Protein AF-A0A6M3KG91-F1 (afdb_monomer_lite)

pLDDT: mean 89.49, std 16.66, range [27.66, 98.69]

Organism: NCBI:txid1070528

Sequence (176 aa):
PIFNSRNIAGVGSQGNQGVFSEDHGKALGASYAYLPVGDVIKNSVTVRGGGAATSLEVVPLSNCSIYAPIQIFEWTELSVAASAQNKSVYIRADSAWSVYPIATELYVEAEYISNGVTFARTTVSSTAVLSDGSTWVQFTIPEFTPAVAGHVRYRAYLKKYEAEKKIYVDNMLVSA

Radius of gyration: 16.7 Å; chains: 1; bounding box: 42×33×44 Å

Structure (mmCIF, N/CA/C/O backbone):
data_AF-A0A6M3KG91-F1
#
_entry.id   AF-A0A6M3KG91-F1
#
loop_
_atom_site.group_PDB
_atom_site.id
_atom_site.type_symbol
_atom_site.label_atom_id
_atom_site.label_alt_id
_atom_site.label_comp_id
_atom_site.label_asym_id
_atom_site.label_entity_id
_atom_site.label_seq_id
_atom_site.pdbx_PDB_ins_code
_atom_site.Cartn_x
_atom_site.Cartn_y
_atom_site.Cartn_z
_atom_site.occupancy
_atom_site.B_iso_or_equiv
_atom_site.auth_seq_id
_atom_site.auth_comp_id
_atom_site.auth_asym_id
_atom_site.auth_atom_id
_atom_site.pdbx_PDB_model_num
ATOM 1 N N . PRO A 1 1 ? -23.130 -18.051 -17.608 1.00 41.50 1 PRO A N 1
ATOM 2 C CA . PRO A 1 1 ? -22.371 -17.328 -16.558 1.00 41.50 1 PRO A CA 1
ATOM 3 C C . PRO A 1 1 ? -22.607 -15.818 -16.673 1.00 41.50 1 PRO A C 1
ATOM 5 O O . PRO A 1 1 ? -22.284 -15.226 -17.697 1.00 41.50 1 PRO A O 1
ATOM 8 N N . ILE A 1 2 ? -23.245 -15.222 -15.667 1.00 27.66 2 ILE A N 1
ATOM 9 C CA . ILE A 1 2 ? -23.481 -13.776 -15.621 1.00 27.66 2 ILE A CA 1
ATOM 10 C C . ILE A 1 2 ? -22.162 -13.116 -15.211 1.00 27.66 2 ILE A C 1
ATOM 12 O O . ILE A 1 2 ? -21.671 -13.342 -14.109 1.00 27.66 2 ILE A O 1
ATOM 16 N N . PHE A 1 3 ? -21.567 -12.346 -16.121 1.00 31.98 3 PHE A N 1
ATOM 17 C CA . PHE A 1 3 ? -20.344 -11.585 -15.882 1.00 31.98 3 PHE A CA 1
ATOM 18 C C . PHE A 1 3 ? -20.726 -10.173 -15.459 1.00 31.98 3 PHE A C 1
ATOM 20 O O . PHE A 1 3 ? -20.935 -9.314 -16.309 1.00 31.98 3 PHE A O 1
ATOM 27 N N . ASN A 1 4 ? -20.863 -9.944 -14.158 1.00 40.59 4 ASN A N 1
ATOM 28 C CA . ASN A 1 4 ? -21.131 -8.611 -13.636 1.00 40.59 4 ASN A CA 1
ATOM 29 C C . ASN A 1 4 ? -19.824 -8.059 -13.053 1.00 40.59 4 ASN A C 1
ATOM 31 O O . ASN A 1 4 ? -19.328 -8.612 -12.074 1.00 40.59 4 ASN A O 1
ATOM 35 N N . SER A 1 5 ? -19.299 -6.980 -13.652 1.00 36.44 5 SER A N 1
ATOM 36 C CA . SER A 1 5 ? -18.090 -6.213 -13.256 1.00 36.44 5 SER A CA 1
ATOM 37 C C . SER A 1 5 ? -16.745 -6.588 -13.909 1.00 36.44 5 SER A C 1
ATOM 39 O O . SER A 1 5 ? -15.730 -6.628 -13.226 1.00 36.44 5 SER A O 1
ATOM 41 N N . ARG A 1 6 ? -16.686 -6.814 -15.230 1.00 45.66 6 ARG A N 1
ATOM 42 C CA . ARG A 1 6 ? -15.395 -6.891 -15.946 1.00 45.66 6 ARG A CA 1
ATOM 43 C C . ARG A 1 6 ? -15.060 -5.529 -16.559 1.00 45.66 6 ARG A C 1
ATOM 45 O O . ARG A 1 6 ? -15.673 -5.143 -17.549 1.00 45.66 6 ARG A O 1
ATOM 52 N N . ASN A 1 7 ? -14.112 -4.829 -15.931 1.00 41.47 7 ASN A N 1
ATOM 53 C CA . ASN A 1 7 ? -13.660 -3.448 -16.171 1.00 41.47 7 ASN A CA 1
ATOM 54 C C . ASN A 1 7 ? -14.621 -2.364 -15.644 1.00 41.47 7 ASN A C 1
ATOM 56 O O . ASN A 1 7 ? -15.536 -1.921 -16.335 1.00 41.47 7 ASN A O 1
ATOM 60 N N . ILE A 1 8 ? -14.380 -1.896 -14.417 1.00 35.81 8 ILE A N 1
ATOM 61 C CA . ILE A 1 8 ? -14.949 -0.638 -13.919 1.00 35.81 8 ILE A CA 1
ATOM 62 C C . ILE A 1 8 ? -13.881 0.439 -14.109 1.00 35.81 8 ILE A C 1
ATOM 64 O O . ILE A 1 8 ? -12.809 0.357 -13.518 1.00 35.81 8 ILE A O 1
ATOM 68 N N . ALA A 1 9 ? -14.168 1.453 -14.927 1.00 40.03 9 ALA A N 1
ATOM 69 C CA . ALA A 1 9 ? -13.445 2.716 -14.837 1.00 40.03 9 ALA A CA 1
ATOM 70 C C . ALA A 1 9 ? -13.803 3.333 -13.482 1.00 40.03 9 ALA A C 1
ATOM 72 O O . ALA A 1 9 ? -14.979 3.591 -13.214 1.00 40.03 9 ALA A O 1
ATOM 73 N N . GLY A 1 10 ? -12.822 3.526 -12.602 1.00 38.16 10 GLY A N 1
ATOM 74 C CA . GLY A 1 10 ? -13.080 4.246 -11.363 1.00 38.16 10 GLY A CA 1
ATOM 75 C C . GLY A 1 10 ? -13.368 5.709 -11.708 1.00 38.16 10 GLY A C 1
ATOM 76 O O . GLY A 1 10 ? -12.506 6.430 -12.205 1.00 38.16 10 GLY A O 1
ATOM 77 N N . VAL A 1 11 ? -14.608 6.155 -11.512 1.00 35.94 11 VAL A N 1
ATOM 78 C CA . VAL A 1 11 ? -14.980 7.564 -11.683 1.00 35.94 11 VAL A CA 1
ATOM 79 C C . VAL A 1 11 ? -15.522 8.069 -10.353 1.00 35.94 11 VAL A C 1
ATOM 81 O O . VAL A 1 11 ? -16.605 7.679 -9.927 1.00 35.94 11 VAL A O 1
ATOM 84 N N . GLY A 1 12 ? -14.747 8.916 -9.676 1.00 32.66 12 GLY A N 1
ATOM 85 C CA . GLY A 1 12 ? -15.157 9.573 -8.435 1.00 32.66 12 GLY A CA 1
ATOM 86 C C . GLY A 1 12 ? -13.977 10.045 -7.584 1.00 32.66 12 GLY A C 1
ATOM 87 O O . GLY A 1 12 ? -13.023 9.297 -7.411 1.00 32.66 12 GLY A O 1
ATOM 88 N N . SER A 1 13 ? -14.079 11.302 -7.122 1.00 37.16 13 SER A N 1
ATOM 89 C CA . SER A 1 13 ? -13.224 12.073 -6.194 1.00 37.16 13 SER A CA 1
ATOM 90 C C . SER A 1 13 ? -11.752 11.651 -6.101 1.00 37.16 13 SER A C 1
ATOM 92 O O . SER A 1 13 ? -11.455 10.660 -5.449 1.00 37.16 13 SER A O 1
ATOM 94 N N . GLN A 1 14 ? -10.863 12.444 -6.724 1.00 44.03 14 GLN A N 1
ATOM 95 C CA . GLN A 1 14 ? -9.386 12.406 -6.648 1.00 44.03 14 GLN A CA 1
ATOM 96 C C . GLN A 1 14 ? -8.818 11.224 -5.836 1.00 44.03 14 GLN A C 1
ATOM 98 O O . GLN A 1 14 ? -8.568 11.339 -4.641 1.00 44.03 14 GLN A O 1
ATOM 103 N N . GLY A 1 15 ? -8.669 10.076 -6.495 1.00 45.53 15 GLY A N 1
ATOM 104 C CA . GLY A 1 15 ? -8.145 8.854 -5.879 1.00 45.53 15 GLY A CA 1
ATOM 105 C C . GLY A 1 15 ? -8.328 7.615 -6.753 1.00 45.53 15 GLY A C 1
ATOM 106 O O . GLY A 1 15 ? -7.435 6.784 -6.823 1.00 45.53 15 GLY A O 1
ATOM 107 N N . ASN A 1 16 ? -9.430 7.546 -7.512 1.00 55.53 16 ASN A N 1
ATOM 108 C CA . ASN A 1 16 ? -9.798 6.341 -8.269 1.00 55.53 16 ASN A CA 1
ATOM 109 C C . ASN A 1 16 ? -9.861 6.526 -9.790 1.00 55.53 16 ASN A C 1
ATOM 111 O O . ASN A 1 16 ? -10.473 5.708 -10.463 1.00 55.53 16 ASN A O 1
ATOM 115 N N . GLN A 1 17 ? -9.273 7.580 -10.360 1.00 66.31 17 GLN A N 1
ATOM 116 C CA . GLN A 1 17 ? -9.278 7.772 -11.816 1.00 66.31 17 GLN A CA 1
ATOM 117 C C . GLN A 1 17 ? -8.316 6.785 -12.480 1.00 66.31 17 GLN A C 1
ATOM 119 O O . GLN A 1 17 ? -7.159 7.106 -12.677 1.00 66.31 17 GLN A O 1
ATOM 124 N N . GLY A 1 18 ? -8.759 5.578 -12.812 1.00 73.31 18 GLY A N 1
ATOM 125 C CA . GLY A 1 18 ? -7.866 4.586 -13.401 1.00 73.31 18 GLY A CA 1
ATOM 126 C C . GLY A 1 18 ? -8.563 3.576 -14.292 1.00 73.31 18 GLY A C 1
ATOM 127 O O . GLY A 1 18 ? -9.776 3.365 -14.200 1.00 73.31 18 GLY A O 1
ATOM 128 N N . VAL A 1 19 ? -7.770 2.956 -15.164 1.00 83.69 19 VAL A N 1
ATOM 129 C CA . VAL A 1 19 ? -8.191 1.817 -15.981 1.00 83.69 19 VAL A CA 1
ATOM 130 C C . VAL A 1 19 ? -7.659 0.551 -15.334 1.00 83.69 19 VAL A C 1
ATOM 132 O O . VAL A 1 19 ? -6.451 0.341 -15.258 1.00 83.69 19 VAL A O 1
ATOM 135 N N . PHE A 1 20 ? -8.576 -0.301 -14.896 1.00 86.94 20 PHE A N 1
ATOM 136 C CA . PHE A 1 20 ? -8.266 -1.611 -14.343 1.00 86.94 20 PHE A CA 1
ATOM 137 C C . PHE A 1 20 ? -8.490 -2.657 -15.430 1.00 86.94 20 PHE A C 1
ATOM 139 O O . PHE A 1 20 ? -9.554 -2.693 -16.048 1.00 86.94 20 PHE A O 1
ATOM 146 N N . SER A 1 21 ? -7.473 -3.474 -15.682 1.00 85.31 21 SER A N 1
ATOM 147 C CA . SER A 1 21 ? -7.462 -4.493 -16.725 1.00 85.31 21 SER A CA 1
ATOM 148 C C . SER A 1 21 ? -7.099 -5.840 -16.116 1.00 85.31 21 SER A C 1
ATOM 150 O O . SER A 1 21 ? -5.953 -6.070 -15.731 1.00 85.31 21 SER A O 1
ATOM 152 N N . GLU A 1 22 ? -8.069 -6.745 -16.102 1.00 87.19 22 GLU A N 1
ATOM 153 C CA . GLU A 1 22 ? -7.857 -8.172 -15.856 1.00 87.19 22 GLU A CA 1
ATOM 154 C C . GLU A 1 22 ? -7.555 -8.898 -17.174 1.00 87.19 22 GLU A C 1
ATOM 156 O O . GLU A 1 22 ? -7.884 -8.404 -18.255 1.00 87.19 22 GLU A O 1
ATOM 161 N N . ASP A 1 23 ? -6.900 -10.057 -17.085 1.00 87.81 23 ASP A N 1
ATOM 162 C CA . ASP A 1 23 ? -6.422 -10.855 -18.221 1.00 87.81 23 ASP A CA 1
ATOM 163 C C . ASP A 1 23 ? -5.656 -10.016 -19.263 1.00 87.81 23 ASP A C 1
ATOM 165 O O . ASP A 1 23 ? -5.781 -10.189 -20.485 1.00 87.81 23 ASP A O 1
ATOM 169 N N . HIS A 1 24 ? -4.884 -9.049 -18.753 1.00 86.25 24 HIS A N 1
ATOM 170 C CA . HIS A 1 24 ? -4.225 -8.021 -19.547 1.00 86.25 24 HIS A CA 1
ATOM 171 C C . HIS A 1 24 ? -3.358 -8.630 -20.657 1.00 86.25 24 HIS A C 1
ATOM 173 O O . HIS A 1 24 ? -2.662 -9.627 -20.460 1.00 86.25 24 HIS A O 1
ATOM 179 N N . GLY A 1 25 ? -3.414 -8.045 -21.856 1.00 90.44 25 GLY A N 1
ATOM 180 C CA . GLY A 1 25 ? -2.640 -8.532 -23.000 1.00 90.44 25 GLY A CA 1
ATOM 181 C C . GLY A 1 25 ? -3.013 -9.947 -23.465 1.00 90.44 25 GLY A C 1
ATOM 182 O O . GLY A 1 25 ? -2.209 -10.579 -24.144 1.00 90.44 25 GLY A O 1
ATOM 183 N N . LYS A 1 26 ? -4.221 -10.442 -23.137 1.00 90.50 26 LYS A N 1
ATOM 184 C CA . LYS A 1 26 ? -4.684 -11.825 -23.390 1.00 90.50 26 LYS A CA 1
ATOM 185 C C . LYS A 1 26 ? -3.955 -12.884 -22.551 1.00 90.50 26 LYS A C 1
ATOM 187 O O . LYS A 1 26 ? -3.954 -14.058 -22.920 1.00 90.50 26 LYS A O 1
ATOM 192 N N . ALA A 1 27 ? -3.344 -12.492 -21.436 1.00 88.06 27 ALA A N 1
ATOM 193 C CA . ALA A 1 27 ? -2.698 -13.408 -20.506 1.00 88.06 27 ALA A CA 1
ATOM 194 C C . ALA A 1 27 ? -3.605 -13.659 -19.295 1.00 88.06 27 ALA A C 1
ATOM 196 O O . ALA A 1 27 ? -3.831 -12.758 -18.490 1.00 88.06 27 ALA A O 1
ATOM 197 N N . LEU A 1 28 ? -4.112 -14.889 -19.156 1.00 86.62 28 LEU A N 1
ATOM 198 C CA . LEU A 1 28 ? -5.002 -15.272 -18.056 1.00 86.62 28 LEU A CA 1
ATOM 199 C C . LEU A 1 28 ? -4.356 -14.984 -16.691 1.00 86.62 28 LEU A C 1
ATOM 201 O O . LEU A 1 28 ? -3.242 -15.427 -16.408 1.00 86.62 28 LEU A O 1
ATOM 205 N N . GLY A 1 29 ? -5.078 -14.272 -15.830 1.00 83.00 29 GLY A N 1
ATOM 206 C CA . GLY A 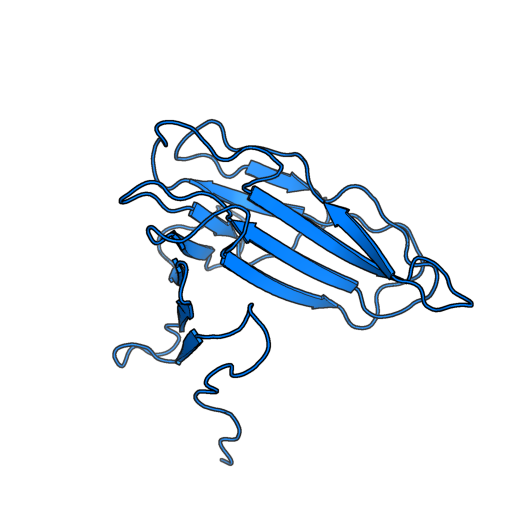1 29 ? -4.652 -13.925 -14.480 1.00 83.00 29 GLY A CA 1
ATOM 207 C C . GLY A 1 29 ? -3.672 -12.753 -14.392 1.00 83.00 29 GLY A C 1
ATOM 208 O O . GLY A 1 29 ? -3.227 -12.461 -13.277 1.00 83.00 29 GLY A O 1
ATOM 209 N N . ALA A 1 30 ? -3.329 -12.087 -15.501 1.00 83.81 30 ALA A N 1
ATOM 210 C CA . ALA A 1 30 ? -2.609 -10.814 -15.475 1.00 83.81 30 ALA A CA 1
ATOM 211 C C . ALA A 1 30 ? -3.535 -9.687 -14.989 1.00 83.81 30 ALA A C 1
ATOM 213 O O . ALA A 1 30 ? -4.715 -9.662 -15.330 1.00 83.81 30 ALA A O 1
ATOM 214 N N . SER A 1 31 ? -3.008 -8.754 -14.193 1.00 89.38 31 SER A N 1
ATOM 215 C CA . SER A 1 31 ? -3.788 -7.648 -13.626 1.00 89.38 31 SER A CA 1
ATOM 216 C C . SER A 1 31 ? -2.973 -6.365 -13.628 1.00 89.38 31 SER A C 1
ATOM 218 O O . SER A 1 31 ? -1.854 -6.351 -13.113 1.00 89.38 31 SER A O 1
ATOM 220 N N . TYR A 1 32 ? -3.546 -5.310 -14.202 1.00 91.75 32 TYR A N 1
ATOM 221 C CA . TYR A 1 32 ? -2.942 -3.986 -14.344 1.00 91.75 32 TYR A CA 1
ATOM 222 C C . TYR A 1 32 ? -3.936 -2.922 -13.888 1.00 91.75 32 TYR A C 1
ATOM 224 O O . TYR A 1 32 ? -5.106 -2.963 -14.266 1.00 91.75 32 TYR A O 1
ATOM 232 N N . ALA A 1 33 ? -3.465 -1.953 -13.114 1.00 90.56 33 ALA A N 1
ATOM 233 C CA . ALA A 1 33 ? -4.183 -0.728 -12.813 1.00 90.56 33 ALA A CA 1
ATOM 234 C C . ALA A 1 33 ? -3.355 0.454 -13.317 1.00 90.56 33 ALA A C 1
ATOM 236 O O . ALA A 1 33 ? -2.287 0.729 -12.774 1.00 90.56 33 ALA A O 1
ATOM 237 N N . TYR A 1 34 ? -3.854 1.134 -14.345 1.00 91.06 34 TYR A N 1
ATOM 238 C CA . TYR A 1 34 ? -3.279 2.372 -14.864 1.00 91.06 34 TYR A CA 1
ATOM 239 C C . TYR A 1 34 ? -3.919 3.545 -14.134 1.00 91.06 34 TYR A C 1
ATOM 241 O O . TYR A 1 34 ? -5.083 3.868 -14.391 1.00 91.06 34 TYR A O 1
ATOM 249 N N . LEU A 1 35 ? -3.192 4.149 -13.200 1.00 89.94 35 LEU A N 1
ATOM 250 C CA . LEU A 1 35 ? -3.644 5.305 -12.428 1.00 89.94 35 LEU A CA 1
ATOM 251 C C . LEU A 1 35 ? -3.005 6.574 -13.011 1.00 89.94 35 LEU A C 1
ATOM 253 O O . LEU A 1 35 ? -2.007 6.498 -13.726 1.00 89.94 35 LEU A O 1
ATOM 257 N N . PRO A 1 36 ? -3.506 7.780 -12.696 1.00 89.81 36 PRO A N 1
ATOM 258 C CA . PRO A 1 36 ? -2.989 9.000 -13.300 1.00 89.81 36 PRO A CA 1
ATOM 259 C C . PRO A 1 36 ? -1.553 9.268 -12.858 1.00 89.81 36 PRO A C 1
ATOM 261 O O . PRO A 1 36 ? -0.832 9.963 -13.556 1.00 89.81 36 PRO A O 1
ATOM 264 N N . VAL A 1 37 ? -1.174 8.745 -11.689 1.00 93.56 37 VAL A N 1
ATOM 265 C CA . VAL A 1 37 ? 0.082 8.999 -10.976 1.00 93.56 37 VAL A CA 1
ATOM 266 C C . VAL A 1 37 ? 1.049 7.817 -11.013 1.00 93.56 37 VAL A C 1
ATOM 268 O O . VAL A 1 37 ? 2.161 7.921 -10.510 1.00 93.56 37 VAL A O 1
ATOM 271 N N . GLY A 1 38 ? 0.658 6.682 -11.586 1.00 94.62 38 GLY A N 1
ATOM 272 C CA . GLY A 1 38 ? 1.465 5.470 -11.552 1.00 94.62 38 GLY A CA 1
ATOM 273 C C . GLY A 1 38 ? 0.688 4.230 -11.945 1.00 94.62 38 GLY A C 1
ATOM 274 O O . GLY A 1 38 ? -0.539 4.241 -11.983 1.00 94.62 38 GLY A O 1
ATOM 275 N N . ASP A 1 39 ? 1.415 3.147 -12.161 1.00 94.62 39 ASP A N 1
ATOM 276 C CA . ASP A 1 39 ? 0.833 1.847 -12.462 1.00 94.62 39 ASP A CA 1
ATOM 277 C C . ASP A 1 39 ? 0.985 0.907 -11.265 1.00 94.62 39 ASP A C 1
ATOM 279 O O . ASP A 1 39 ? 2.012 0.918 -10.581 1.00 94.62 39 ASP A O 1
ATOM 283 N N . VAL A 1 40 ? -0.028 0.071 -11.026 1.00 95.00 40 VAL A N 1
ATOM 284 C CA . VAL A 1 40 ? 0.042 -1.051 -10.079 1.00 95.00 40 VAL A CA 1
ATOM 285 C C . VAL A 1 40 ? -0.219 -2.346 -10.836 1.00 95.00 40 VAL A C 1
ATOM 287 O O . VAL A 1 40 ? -1.282 -2.541 -11.425 1.00 95.00 40 VAL A O 1
ATOM 290 N N . ILE A 1 41 ? 0.768 -3.234 -10.838 1.00 95.69 41 ILE A N 1
ATOM 291 C CA . ILE A 1 41 ? 0.824 -4.395 -11.723 1.00 95.69 41 ILE A CA 1
ATOM 292 C C . ILE A 1 41 ? 1.040 -5.652 -10.889 1.00 95.69 41 ILE A C 1
ATOM 294 O O . ILE A 1 41 ? 1.906 -5.705 -10.018 1.00 95.69 41 ILE A O 1
ATOM 298 N N . LYS A 1 42 ? 0.283 -6.711 -11.168 1.00 93.56 42 LYS A N 1
ATOM 299 C CA . LYS A 1 42 ? 0.554 -8.026 -10.583 1.00 93.56 42 LYS A CA 1
ATOM 300 C C . LYS A 1 42 ? 1.850 -8.594 -11.166 1.00 93.56 42 LYS A C 1
ATOM 302 O O . LYS A 1 42 ? 1.935 -8.831 -12.367 1.00 93.56 42 LYS A O 1
ATOM 307 N N . ASN A 1 43 ? 2.818 -8.891 -10.306 1.00 92.62 43 ASN A N 1
ATOM 308 C CA . ASN A 1 43 ? 4.112 -9.456 -10.678 1.00 92.62 43 ASN A CA 1
ATOM 309 C C . ASN A 1 43 ? 4.316 -10.821 -9.994 1.00 92.62 43 ASN A C 1
ATOM 311 O O . ASN A 1 43 ? 4.079 -10.968 -8.799 1.00 92.62 43 ASN A O 1
ATOM 315 N N . SER A 1 44 ? 4.731 -11.835 -10.757 1.00 93.56 44 SER A N 1
ATOM 316 C CA . SER A 1 44 ? 5.013 -13.196 -10.264 1.00 93.56 44 SER A CA 1
ATOM 317 C C . SER A 1 44 ? 6.489 -13.602 -10.375 1.00 93.56 44 SER A C 1
ATOM 319 O O . SER A 1 44 ? 6.825 -14.760 -10.154 1.00 93.56 44 SER A O 1
ATOM 321 N N . VAL A 1 45 ? 7.363 -12.679 -10.778 1.00 95.94 45 VAL A N 1
ATOM 322 C CA . VAL A 1 45 ? 8.808 -12.893 -10.971 1.00 95.94 45 VAL A CA 1
ATOM 323 C C . VAL A 1 45 ? 9.572 -12.384 -9.753 1.00 95.94 45 VAL A C 1
ATOM 325 O O . VAL A 1 45 ? 10.353 -13.100 -9.132 1.00 95.94 45 VAL A O 1
ATOM 328 N N . THR A 1 46 ? 9.309 -11.137 -9.385 1.00 96.69 46 THR A N 1
ATOM 329 C CA . THR A 1 46 ? 9.790 -10.510 -8.166 1.00 96.69 46 THR A CA 1
ATOM 330 C C . THR A 1 46 ? 8.842 -10.886 -7.036 1.00 96.69 46 THR A C 1
ATOM 332 O O . THR A 1 46 ? 7.764 -10.326 -6.909 1.00 96.69 46 THR A O 1
ATOM 335 N N . VAL A 1 47 ? 9.244 -11.821 -6.182 1.00 96.25 47 VAL A N 1
ATOM 336 C CA . VAL A 1 47 ? 8.433 -12.246 -5.032 1.00 96.25 47 VAL A CA 1
ATOM 337 C C . VAL A 1 47 ? 9.291 -12.377 -3.779 1.00 96.25 47 VAL A C 1
ATOM 339 O O . VAL A 1 47 ? 10.518 -12.508 -3.853 1.00 96.25 47 VAL A O 1
ATOM 342 N N . ARG A 1 48 ? 8.663 -12.303 -2.603 1.00 96.75 48 ARG A N 1
ATOM 343 C CA . ARG A 1 48 ? 9.334 -12.555 -1.326 1.00 96.75 48 ARG A CA 1
ATOM 344 C C . ARG A 1 48 ? 9.326 -14.050 -1.029 1.00 96.75 48 ARG A C 1
ATOM 346 O O . ARG A 1 48 ? 8.276 -14.686 -1.068 1.00 96.75 48 ARG A O 1
ATOM 353 N N . GLY A 1 49 ? 10.483 -14.611 -0.679 1.00 95.75 49 GLY A N 1
ATOM 354 C CA . GLY A 1 49 ? 10.547 -15.978 -0.159 1.00 95.75 49 GLY A CA 1
ATOM 355 C C . GLY A 1 49 ? 9.695 -16.112 1.108 1.00 95.75 49 GLY A C 1
ATOM 356 O O . GLY A 1 49 ? 9.842 -15.317 2.035 1.00 95.75 49 GLY A O 1
ATOM 357 N N . GLY A 1 50 ? 8.781 -17.085 1.133 1.00 92.69 50 GLY A N 1
ATOM 358 C CA . GLY A 1 50 ? 7.824 -17.263 2.234 1.00 92.69 50 GLY A CA 1
ATOM 359 C C . GLY A 1 50 ? 6.715 -16.199 2.310 1.00 92.69 50 GLY A C 1
ATOM 360 O O . GLY A 1 50 ? 6.069 -16.086 3.350 1.00 92.69 50 GLY A O 1
ATOM 361 N N . GLY A 1 51 ? 6.531 -15.391 1.260 1.00 93.88 51 GLY A N 1
ATOM 362 C CA . GLY A 1 51 ? 5.401 -14.470 1.098 1.00 93.88 51 GLY A CA 1
ATOM 363 C C . GLY A 1 51 ? 4.332 -15.006 0.148 1.00 93.88 51 GLY A C 1
ATOM 364 O O . GLY A 1 51 ? 4.229 -16.216 -0.075 1.00 93.88 51 GLY A O 1
ATOM 365 N N . ALA A 1 52 ? 3.538 -14.102 -0.425 1.00 91.88 52 ALA A N 1
ATOM 366 C CA . ALA A 1 52 ? 2.582 -14.465 -1.463 1.00 91.88 52 ALA A CA 1
ATOM 367 C C . ALA A 1 52 ? 3.289 -14.963 -2.733 1.00 91.88 52 ALA A C 1
ATOM 369 O O . ALA A 1 52 ? 4.431 -14.614 -3.032 1.00 91.88 52 ALA A O 1
ATOM 370 N N . ALA A 1 53 ? 2.554 -15.718 -3.553 1.00 91.75 53 ALA A N 1
ATOM 371 C CA . ALA A 1 53 ? 3.019 -16.151 -4.874 1.00 91.75 53 ALA A CA 1
ATOM 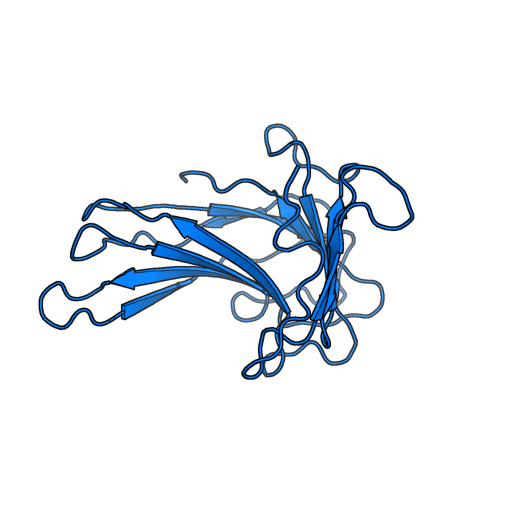372 C C . ALA A 1 53 ? 3.198 -14.990 -5.877 1.00 91.75 53 ALA A C 1
ATOM 374 O O . ALA A 1 53 ? 3.662 -15.205 -6.995 1.00 91.75 53 ALA A O 1
ATOM 375 N N . THR A 1 54 ? 2.784 -13.774 -5.511 1.00 93.44 54 THR A N 1
ATOM 376 C CA . THR A 1 54 ? 2.824 -12.573 -6.352 1.00 93.44 54 THR A CA 1
ATOM 377 C C . THR A 1 54 ? 3.089 -11.337 -5.504 1.00 93.44 54 THR A C 1
ATOM 379 O O . THR A 1 54 ? 2.625 -11.273 -4.367 1.00 93.44 54 THR A O 1
ATOM 382 N N . SER A 1 55 ? 3.711 -10.319 -6.088 1.00 95.19 55 SER A N 1
ATOM 383 C CA . SER A 1 55 ? 3.783 -8.964 -5.541 1.00 95.19 55 SER A CA 1
ATOM 384 C C . SER A 1 55 ? 2.967 -7.972 -6.374 1.00 95.19 55 SER A C 1
ATOM 386 O O . SER A 1 55 ? 2.644 -8.232 -7.534 1.00 95.19 55 SER A O 1
ATOM 388 N N . LEU A 1 56 ? 2.711 -6.796 -5.810 1.00 95.81 56 LEU A N 1
ATOM 389 C CA . LEU A 1 56 ? 2.280 -5.606 -6.537 1.00 95.81 56 LEU A CA 1
ATOM 390 C C . LEU A 1 56 ? 3.525 -4.815 -6.953 1.00 95.81 56 LEU A C 1
ATOM 392 O O . LEU A 1 56 ? 4.212 -4.271 -6.095 1.00 95.81 56 LEU A O 1
ATOM 396 N N . GLU A 1 57 ? 3.836 -4.785 -8.243 1.00 97.69 57 GLU A N 1
ATOM 397 C CA . GLU A 1 57 ? 4.828 -3.885 -8.834 1.00 97.69 57 GLU A CA 1
ATOM 398 C C . GLU A 1 57 ? 4.211 -2.498 -9.001 1.00 97.69 57 GLU A C 1
ATOM 400 O O . GLU A 1 57 ? 3.149 -2.362 -9.605 1.00 97.69 57 GLU A O 1
ATOM 405 N N . VAL A 1 58 ? 4.866 -1.477 -8.455 1.00 97.69 58 VAL A N 1
ATOM 406 C CA . VAL A 1 58 ? 4.366 -0.100 -8.441 1.00 97.69 58 VAL A CA 1
ATOM 407 C C . VAL A 1 58 ? 5.336 0.793 -9.194 1.00 97.69 58 VAL A C 1
ATOM 409 O O . VAL A 1 58 ? 6.461 1.006 -8.734 1.00 97.69 58 VAL A O 1
ATOM 412 N N . VAL A 1 59 ? 4.890 1.329 -10.326 1.00 97.75 59 VAL A N 1
ATOM 413 C CA . VAL A 1 59 ? 5.693 2.173 -11.217 1.00 97.75 59 VAL A CA 1
ATOM 414 C C . VAL A 1 59 ? 5.179 3.613 -11.133 1.00 97.75 59 VAL A C 1
ATOM 416 O O . VAL A 1 59 ? 4.154 3.922 -11.741 1.00 97.75 59 VAL A O 1
ATOM 419 N N . PRO A 1 60 ? 5.820 4.509 -10.360 1.00 97.06 60 PRO A N 1
ATOM 420 C CA . PRO A 1 60 ? 5.400 5.901 -10.279 1.00 97.06 60 PRO A CA 1
ATOM 421 C C . PRO A 1 60 ? 5.625 6.668 -11.586 1.00 97.06 60 PRO A C 1
ATOM 423 O O . PRO A 1 60 ? 6.655 6.525 -12.242 1.00 97.06 60 PRO A O 1
ATOM 426 N N . LEU A 1 61 ? 4.676 7.544 -11.921 1.00 96.44 61 LEU A N 1
ATOM 427 C CA . LEU A 1 61 ? 4.796 8.535 -12.993 1.00 96.44 61 LEU A CA 1
ATOM 428 C C . LEU A 1 61 ? 5.210 9.902 -12.432 1.00 96.44 61 LEU A C 1
ATOM 430 O O . LEU A 1 61 ? 5.174 10.138 -11.224 1.00 96.44 61 LEU A O 1
ATOM 434 N N . SER A 1 62 ? 5.597 10.824 -13.317 1.00 96.44 62 SER A N 1
ATOM 435 C CA . SER A 1 62 ? 6.198 12.120 -12.956 1.00 96.44 62 SER A CA 1
ATOM 436 C C . SER A 1 62 ? 5.313 13.050 -12.123 1.00 96.44 62 SER A C 1
ATOM 438 O O . SER A 1 62 ? 5.810 13.989 -11.507 1.00 96.44 62 SER A O 1
ATOM 440 N N . ASN A 1 63 ? 4.009 12.797 -12.082 1.00 94.12 63 ASN A N 1
ATOM 441 C CA . ASN A 1 63 ? 3.038 13.507 -11.258 1.00 94.12 63 ASN A CA 1
ATOM 442 C C . ASN A 1 63 ? 2.757 12.827 -9.903 1.00 94.12 63 ASN A C 1
ATOM 444 O O . ASN A 1 63 ? 2.001 13.391 -9.110 1.00 94.12 63 ASN A O 1
ATOM 448 N N . CYS A 1 64 ? 3.363 11.672 -9.601 1.00 96.19 64 CYS A N 1
ATOM 449 C CA . CYS A 1 64 ? 3.322 11.079 -8.264 1.00 96.19 64 CYS A CA 1
ATOM 450 C C . CYS A 1 64 ? 4.038 11.985 -7.258 1.00 96.19 64 CYS A C 1
ATOM 452 O O . CYS A 1 64 ? 5.235 12.252 -7.369 1.00 96.19 64 CYS A O 1
ATOM 454 N N . SER A 1 65 ? 3.301 12.451 -6.253 1.00 94.94 65 SER A N 1
ATOM 455 C CA . SER A 1 65 ? 3.811 13.375 -5.238 1.00 94.94 65 SER A CA 1
ATOM 456 C C . SER A 1 65 ? 3.033 13.260 -3.928 1.00 94.94 65 SER A C 1
ATOM 458 O O . SER A 1 65 ? 2.032 12.548 -3.841 1.00 94.94 65 SER A O 1
ATOM 460 N N . ILE A 1 66 ? 3.433 14.034 -2.915 1.00 94.44 66 ILE A N 1
ATOM 461 C CA . ILE A 1 66 ? 2.704 14.139 -1.641 1.00 94.44 66 ILE A CA 1
ATOM 462 C C . ILE A 1 66 ? 1.238 14.574 -1.799 1.00 94.44 66 ILE A C 1
ATOM 464 O O . ILE A 1 66 ? 0.414 14.213 -0.960 1.00 94.44 66 ILE A O 1
ATOM 468 N N . TYR A 1 67 ? 0.910 15.306 -2.870 1.00 92.81 67 TYR A N 1
ATOM 469 C CA . TYR A 1 67 ? -0.441 15.799 -3.162 1.00 92.81 67 TYR A CA 1
ATOM 470 C C . TYR A 1 67 ? -1.207 14.915 -4.149 1.00 92.81 67 TYR A C 1
ATOM 472 O O . TYR A 1 67 ? -2.416 15.061 -4.293 1.00 92.81 67 TYR A O 1
ATOM 480 N N . ALA A 1 68 ? -0.509 14.007 -4.827 1.00 93.12 68 ALA A N 1
ATOM 481 C CA . ALA A 1 68 ? -1.078 13.093 -5.805 1.00 93.12 68 ALA A CA 1
ATOM 482 C C . ALA A 1 68 ? -0.411 11.716 -5.636 1.00 93.12 68 ALA A C 1
ATOM 484 O O . ALA A 1 68 ? 0.437 11.333 -6.445 1.00 93.12 68 ALA A O 1
ATOM 485 N N . PRO A 1 69 ? -0.703 11.013 -4.527 1.00 94.94 69 PRO A N 1
ATOM 486 C CA . PRO A 1 69 ? -0.051 9.754 -4.210 1.00 94.94 69 PRO A CA 1
ATOM 487 C C . PRO A 1 69 ? -0.663 8.597 -4.998 1.00 94.94 69 PRO A C 1
ATOM 489 O O . PRO A 1 69 ? -1.855 8.594 -5.307 1.00 94.94 69 PRO A O 1
ATOM 492 N N . ILE A 1 70 ? 0.134 7.565 -5.243 1.00 94.75 70 ILE A N 1
ATOM 493 C CA . ILE A 1 70 ? -0.363 6.263 -5.678 1.00 94.75 70 ILE A CA 1
ATOM 494 C C . ILE A 1 70 ? -0.914 5.552 -4.447 1.00 94.75 70 ILE A C 1
ATOM 496 O O . ILE A 1 70 ? -0.155 5.223 -3.534 1.00 94.75 70 ILE A O 1
ATOM 500 N N . GLN A 1 71 ? -2.219 5.291 -4.423 1.00 93.56 71 GLN A N 1
ATOM 501 C CA . GLN A 1 71 ? -2.796 4.316 -3.504 1.00 93.56 71 GLN A CA 1
ATOM 502 C C . GLN A 1 71 ? -2.550 2.922 -4.084 1.00 93.56 71 GLN A C 1
ATOM 504 O O . GLN A 1 71 ? -3.189 2.519 -5.051 1.00 93.56 71 GLN A O 1
ATOM 509 N N . ILE A 1 72 ? -1.582 2.208 -3.514 1.00 94.19 72 ILE A N 1
ATOM 510 C CA . ILE A 1 72 ? -1.091 0.928 -4.040 1.00 94.19 72 ILE A CA 1
ATOM 511 C C . ILE A 1 72 ? -2.172 -0.147 -3.916 1.00 94.19 72 ILE A C 1
ATOM 513 O O . ILE A 1 72 ? -2.410 -0.914 -4.844 1.00 94.19 72 ILE A O 1
ATOM 517 N N . PHE A 1 73 ? -2.824 -0.200 -2.756 1.00 90.06 73 PHE A N 1
ATOM 518 C CA . PHE A 1 73 ? -3.951 -1.084 -2.497 1.00 90.06 73 PHE A CA 1
ATOM 519 C C . PHE A 1 73 ? -4.873 -0.492 -1.431 1.00 90.06 73 PHE A C 1
ATOM 521 O O . PHE A 1 73 ? -4.469 0.355 -0.630 1.00 90.06 73 PHE A O 1
ATOM 528 N N . GLU A 1 74 ? -6.098 -1.012 -1.387 1.00 91.12 74 GLU A N 1
ATOM 529 C CA . GLU A 1 74 ? -6.972 -0.955 -0.219 1.00 91.12 74 GLU A CA 1
ATOM 530 C C . GLU A 1 74 ? -7.523 -2.352 0.059 1.00 91.12 74 GLU A C 1
ATOM 532 O O . GLU A 1 74 ? -8.134 -2.976 -0.807 1.00 91.12 74 GLU A O 1
ATOM 537 N N . TRP A 1 75 ? -7.306 -2.839 1.276 1.00 86.44 75 TRP A N 1
ATOM 538 C CA . TRP A 1 75 ? -7.866 -4.090 1.774 1.00 86.44 75 TRP A CA 1
ATOM 539 C C . TRP A 1 75 ? -8.795 -3.760 2.935 1.00 86.44 75 TRP A C 1
ATOM 541 O O . TRP A 1 75 ? -8.376 -3.132 3.902 1.00 86.44 75 TRP A O 1
ATOM 551 N N . THR A 1 76 ? -10.048 -4.220 2.888 1.00 91.19 76 THR A N 1
ATOM 552 C CA . THR A 1 76 ? -10.953 -4.147 4.048 1.00 91.19 76 THR A CA 1
ATOM 553 C C . THR A 1 76 ? -11.141 -5.514 4.713 1.00 91.19 76 THR A C 1
ATOM 555 O O . THR A 1 76 ? -11.612 -6.452 4.073 1.00 91.19 76 THR A O 1
ATOM 558 N N . GLU A 1 77 ? -10.802 -5.636 5.998 1.00 91.75 77 GLU A N 1
ATOM 559 C CA . GLU A 1 77 ? -11.263 -6.745 6.848 1.00 91.75 77 GLU A CA 1
ATOM 560 C C . GLU A 1 77 ? -12.605 -6.336 7.482 1.00 91.75 77 GLU A C 1
ATOM 562 O O . GLU A 1 77 ? -12.709 -5.263 8.073 1.00 91.75 77 GLU A O 1
ATOM 567 N N . LEU A 1 78 ? -13.656 -7.154 7.334 1.00 89.81 78 LEU A N 1
ATOM 568 C CA . LEU A 1 78 ? -15.039 -6.762 7.670 1.00 89.81 78 LEU A CA 1
ATOM 569 C C . LEU A 1 78 ? -15.459 -7.056 9.120 1.00 89.81 78 LEU A C 1
ATOM 571 O O . LEU A 1 78 ? -16.529 -6.638 9.556 1.00 89.81 78 LEU A O 1
ATOM 575 N N . SER A 1 79 ? -14.680 -7.824 9.875 1.00 92.88 79 SER A N 1
ATOM 576 C CA . SER A 1 79 ? -15.078 -8.278 11.216 1.00 92.88 79 SER A CA 1
ATOM 577 C C . SER A 1 79 ? -13.875 -8.395 12.142 1.00 92.88 79 SER A C 1
ATOM 579 O O . SER A 1 79 ? -13.646 -9.427 12.766 1.00 92.88 79 SER A O 1
ATOM 581 N N . VAL A 1 80 ? -13.086 -7.325 12.210 1.00 95.12 80 VAL A N 1
ATOM 582 C CA . VAL A 1 80 ? -11.956 -7.235 13.135 1.00 95.12 80 VAL A CA 1
ATOM 583 C C . VAL A 1 80 ? -12.490 -7.030 14.546 1.00 95.12 80 VAL A C 1
ATOM 585 O O . VAL A 1 80 ? -13.364 -6.191 14.760 1.00 95.12 80 VAL A O 1
ATOM 588 N N . ALA A 1 81 ? -11.993 -7.811 15.503 1.00 96.94 81 ALA A N 1
ATOM 589 C CA . ALA A 1 81 ? -12.416 -7.731 16.895 1.00 96.94 81 ALA A CA 1
ATOM 590 C C . ALA A 1 81 ? -11.982 -6.411 17.557 1.00 96.94 81 ALA A C 1
ATOM 592 O O . ALA A 1 81 ? -10.982 -5.803 17.175 1.00 96.94 81 ALA A O 1
ATOM 593 N N . ALA A 1 82 ? -12.708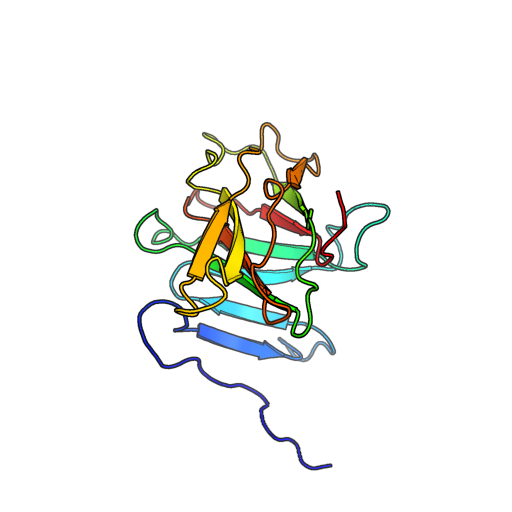 -6.008 18.604 1.00 97.75 82 ALA A N 1
ATOM 594 C CA . ALA A 1 82 ? -12.339 -4.896 19.483 1.00 97.75 82 ALA A CA 1
ATOM 595 C C . ALA A 1 82 ? -11.199 -5.290 20.444 1.00 97.75 82 ALA A C 1
ATOM 597 O O . ALA A 1 82 ? -11.344 -5.272 21.664 1.00 97.75 82 ALA A O 1
ATOM 598 N N . SER A 1 83 ? -10.080 -5.735 19.880 1.00 97.62 83 SER A N 1
ATOM 599 C CA . SER A 1 83 ? -8.869 -6.151 20.585 1.00 97.62 83 SER A CA 1
ATOM 600 C C . SER A 1 83 ? -7.644 -5.634 19.845 1.00 97.62 83 SER A C 1
ATOM 602 O O . SER A 1 83 ? -7.752 -5.267 18.673 1.00 97.62 83 SER A O 1
ATOM 604 N N . ALA A 1 84 ? -6.488 -5.653 20.510 1.00 97.69 84 ALA A N 1
ATOM 605 C CA . ALA A 1 84 ? -5.216 -5.276 19.907 1.00 97.69 84 ALA A CA 1
ATOM 606 C C . ALA A 1 84 ? -5.003 -5.986 18.563 1.00 97.69 84 ALA A C 1
ATOM 608 O O . ALA A 1 84 ? -5.171 -7.203 18.445 1.00 97.69 84 ALA A O 1
ATOM 609 N N . GLN A 1 85 ? -4.675 -5.190 17.552 1.00 96.75 85 GLN A N 1
ATOM 610 C CA . GLN A 1 85 ? -4.350 -5.614 16.204 1.00 96.75 85 GLN A CA 1
ATOM 611 C C . GLN A 1 85 ? -2.940 -5.155 15.879 1.00 96.75 85 GLN A C 1
ATOM 613 O O . GLN A 1 85 ? -2.565 -4.015 16.152 1.00 96.75 85 GLN A O 1
ATOM 618 N N . ASN A 1 86 ? -2.195 -6.027 15.216 1.00 93.25 86 ASN A N 1
ATOM 619 C CA . ASN A 1 86 ? -0.900 -5.700 14.655 1.00 93.25 86 ASN A CA 1
ATOM 620 C C . ASN A 1 86 ? -0.804 -6.335 13.268 1.00 93.25 86 ASN A C 1
ATOM 622 O O . ASN A 1 86 ? -1.024 -7.538 13.111 1.00 93.25 86 ASN A O 1
ATOM 626 N N . LYS A 1 87 ? -0.554 -5.516 12.248 1.00 95.31 87 LYS A N 1
ATOM 627 C CA . LYS A 1 87 ? -0.524 -5.948 10.851 1.00 95.31 87 LYS A CA 1
ATOM 628 C C . LYS A 1 87 ? 0.660 -5.316 10.150 1.00 95.31 87 LYS A C 1
ATOM 630 O O . LYS A 1 87 ? 1.063 -4.193 10.451 1.00 95.31 87 LYS A O 1
ATOM 635 N N . SER A 1 88 ? 1.193 -6.032 9.178 1.00 96.75 88 SER A N 1
ATOM 636 C CA . SER A 1 88 ? 2.304 -5.554 8.375 1.00 96.75 88 SER A CA 1
ATOM 637 C C . SER A 1 88 ? 2.254 -6.113 6.963 1.00 96.75 88 SER A C 1
ATOM 639 O O . SER A 1 88 ? 1.537 -7.072 6.670 1.00 96.75 88 SER A O 1
ATOM 641 N N . VAL A 1 89 ? 3.037 -5.497 6.089 1.00 96.31 89 VAL A N 1
ATOM 642 C CA . VAL A 1 89 ? 3.314 -5.982 4.738 1.00 96.31 89 VAL A CA 1
ATOM 643 C C . VAL A 1 89 ? 4.790 -5.767 4.439 1.00 96.31 89 VAL A C 1
ATOM 645 O O . VAL A 1 89 ? 5.420 -4.871 5.001 1.00 96.31 89 VAL A O 1
ATOM 648 N N . TYR A 1 90 ? 5.359 -6.595 3.572 1.00 98.31 90 TYR A N 1
ATOM 649 C CA . TYR A 1 90 ? 6.738 -6.429 3.137 1.00 98.31 90 TYR A CA 1
ATOM 650 C C . TYR A 1 90 ? 6.804 -5.600 1.859 1.00 98.31 90 TYR A C 1
ATOM 652 O O . TYR A 1 90 ? 6.027 -5.817 0.931 1.00 98.31 90 TYR A O 1
ATOM 660 N N . ILE A 1 91 ? 7.760 -4.678 1.796 1.00 98.56 91 ILE A N 1
ATOM 661 C CA . ILE A 1 91 ? 8.003 -3.814 0.639 1.00 98.56 91 ILE A CA 1
ATOM 662 C C . ILE A 1 91 ? 9.491 -3.862 0.289 1.00 98.56 91 ILE A C 1
ATOM 664 O O . ILE A 1 91 ? 10.334 -3.868 1.183 1.00 98.56 91 ILE A O 1
ATOM 668 N N . ARG A 1 92 ? 9.829 -3.885 -1.001 1.00 98.12 92 ARG A N 1
ATOM 669 C CA . ARG A 1 92 ? 11.205 -3.703 -1.490 1.00 98.12 92 ARG A CA 1
ATOM 670 C C . ARG A 1 92 ? 11.263 -2.700 -2.633 1.00 98.12 92 ARG A C 1
ATOM 672 O O . ARG A 1 92 ? 10.281 -2.535 -3.350 1.00 98.12 92 ARG A O 1
ATOM 679 N N . ALA A 1 93 ? 12.418 -2.089 -2.863 1.00 97.94 93 ALA A N 1
ATOM 680 C CA . ALA A 1 93 ? 12.700 -1.402 -4.123 1.00 97.94 93 ALA A CA 1
ATOM 681 C C . ALA A 1 93 ? 13.212 -2.395 -5.190 1.00 97.94 93 ALA A C 1
ATOM 683 O O . ALA A 1 93 ? 13.588 -3.519 -4.865 1.00 97.94 93 ALA A O 1
ATOM 684 N N . ASP A 1 94 ? 13.184 -1.997 -6.465 1.00 92.19 94 ASP A N 1
ATOM 685 C CA . ASP A 1 94 ? 13.739 -2.775 -7.595 1.00 92.19 94 ASP A CA 1
ATOM 686 C C . ASP A 1 94 ? 15.218 -2.492 -7.884 1.00 92.19 94 ASP A C 1
ATOM 688 O O . ASP A 1 94 ? 15.901 -3.262 -8.551 1.00 92.19 94 ASP A O 1
ATOM 692 N N . SER A 1 95 ? 15.712 -1.354 -7.405 1.00 93.88 95 SER A N 1
ATOM 693 C CA . SER A 1 95 ? 17.103 -0.924 -7.509 1.00 93.88 95 SER A CA 1
ATOM 694 C C . SER A 1 95 ? 17.341 0.244 -6.556 1.00 93.88 95 SER A C 1
ATOM 696 O O . SER A 1 95 ? 16.415 0.711 -5.887 1.00 93.88 95 SER A O 1
ATOM 698 N N . ALA A 1 96 ? 18.584 0.725 -6.482 1.00 94.00 96 ALA A N 1
ATOM 699 C CA . ALA A 1 96 ? 18.890 1.876 -5.651 1.00 94.00 96 ALA A CA 1
ATOM 700 C C . ALA A 1 96 ? 18.192 3.141 -6.161 1.00 94.00 96 ALA A C 1
ATOM 702 O O . ALA A 1 96 ? 18.323 3.481 -7.336 1.00 94.00 96 ALA A O 1
ATOM 703 N N . TRP A 1 97 ? 17.471 3.826 -5.278 1.00 96.38 97 TRP A N 1
ATOM 704 C CA . TRP A 1 97 ? 16.949 5.171 -5.521 1.00 96.38 97 TRP A CA 1
ATOM 705 C C . TRP A 1 97 ? 18.048 6.192 -5.230 1.00 96.38 97 TRP A C 1
ATOM 707 O O . TRP A 1 97 ? 18.869 5.971 -4.338 1.00 96.38 97 TRP A O 1
ATOM 717 N N . SER A 1 98 ? 18.051 7.320 -5.942 1.00 96.81 98 SER A N 1
ATOM 718 C CA . SER A 1 98 ? 18.937 8.445 -5.617 1.00 96.81 98 SER A CA 1
ATOM 719 C C . SER A 1 98 ? 18.669 8.973 -4.204 1.00 96.81 98 SER A C 1
ATOM 721 O O . SER A 1 98 ? 19.597 9.238 -3.440 1.00 96.81 98 SER A O 1
ATOM 723 N N . VAL A 1 99 ? 17.386 9.050 -3.840 1.00 96.06 99 VAL A N 1
ATOM 724 C CA . VAL A 1 99 ? 16.898 9.317 -2.488 1.00 96.06 99 VAL A CA 1
ATOM 725 C C . VAL A 1 99 ? 15.688 8.424 -2.239 1.00 96.06 99 VAL A C 1
ATOM 727 O O . VAL A 1 99 ? 14.637 8.606 -2.855 1.00 96.06 99 VAL A O 1
ATOM 730 N N . TYR A 1 100 ? 15.806 7.479 -1.306 1.00 97.69 100 TYR A N 1
ATOM 731 C CA . TYR A 1 100 ? 14.686 6.603 -0.953 1.00 97.69 100 TYR A CA 1
ATOM 732 C C . TYR A 1 100 ? 13.485 7.391 -0.399 1.00 97.69 100 TYR A C 1
ATOM 734 O O . TYR A 1 100 ? 13.655 8.492 0.145 1.00 97.69 100 TYR A O 1
ATOM 742 N N . PRO A 1 101 ? 12.256 6.863 -0.543 1.00 97.88 101 PRO A N 1
ATOM 743 C CA . PRO A 1 101 ? 11.088 7.416 0.129 1.00 97.88 101 PRO A CA 1
ATOM 744 C C . PRO A 1 101 ? 11.244 7.433 1.650 1.00 97.88 101 PRO A C 1
ATOM 746 O O . PRO A 1 101 ? 11.648 6.437 2.250 1.00 97.88 101 PRO A O 1
ATOM 749 N N . ILE A 1 102 ? 10.899 8.561 2.271 1.00 98.12 102 ILE A N 1
ATOM 750 C CA . ILE A 1 102 ? 10.797 8.659 3.734 1.00 98.12 102 ILE A CA 1
ATOM 751 C C . ILE A 1 102 ? 9.448 8.112 4.227 1.00 98.12 102 ILE A C 1
ATOM 753 O O . ILE A 1 102 ? 8.537 7.868 3.438 1.00 98.12 102 ILE A O 1
ATOM 757 N N . ALA A 1 103 ? 9.280 7.974 5.544 1.00 98.12 103 ALA A N 1
ATOM 758 C CA . ALA A 1 103 ? 8.082 7.382 6.153 1.00 98.12 103 ALA A CA 1
ATOM 759 C C . ALA A 1 103 ? 6.756 8.090 5.799 1.00 98.12 103 ALA A C 1
ATOM 761 O O . ALA A 1 103 ? 5.698 7.476 5.826 1.00 98.12 103 ALA A O 1
ATOM 762 N N . THR A 1 104 ? 6.774 9.380 5.454 1.00 97.75 104 THR A N 1
ATOM 763 C CA . THR A 1 104 ? 5.570 10.108 5.003 1.00 97.75 104 THR A CA 1
ATOM 764 C C . THR A 1 104 ? 5.320 9.990 3.496 1.00 97.75 104 THR A C 1
ATOM 766 O O . THR A 1 104 ? 4.258 10.393 3.012 1.00 97.75 104 THR A O 1
ATOM 769 N N . GLU A 1 105 ? 6.278 9.431 2.754 1.00 98.38 105 GLU A N 1
ATOM 770 C CA . GLU A 1 105 ? 6.237 9.226 1.305 1.00 98.38 105 GLU A CA 1
ATOM 771 C C . GLU A 1 105 ? 5.961 7.767 0.921 1.00 98.38 105 GLU A C 1
ATOM 773 O O . GLU A 1 105 ? 5.418 7.523 -0.149 1.00 98.38 105 GLU A O 1
ATOM 778 N N . LEU A 1 106 ? 6.314 6.798 1.764 1.00 98.69 106 LEU A N 1
ATOM 779 C CA . LEU A 1 106 ? 5.984 5.387 1.583 1.00 98.69 106 LEU A CA 1
ATOM 780 C C . LEU A 1 106 ? 5.570 4.804 2.926 1.00 98.69 106 LEU A C 1
ATOM 782 O O . LEU A 1 106 ? 6.376 4.752 3.851 1.00 98.69 106 LEU A O 1
ATOM 786 N N . TYR A 1 107 ? 4.319 4.371 3.031 1.00 98.62 107 TYR A N 1
ATOM 787 C CA . TYR A 1 107 ? 3.799 3.799 4.266 1.00 98.62 107 TYR A CA 1
ATOM 788 C C . TYR A 1 107 ? 2.588 2.916 4.018 1.00 98.62 107 TYR A C 1
ATOM 790 O O . TYR A 1 107 ? 1.942 2.969 2.968 1.00 98.62 107 TYR A O 1
ATOM 798 N N . VAL A 1 108 ? 2.271 2.134 5.042 1.00 97.88 108 VAL A N 1
ATOM 799 C CA . VAL A 1 108 ? 1.050 1.347 5.156 1.00 97.88 108 VAL A CA 1
ATOM 800 C C . VAL A 1 108 ? 0.308 1.850 6.387 1.00 97.88 108 VAL A C 1
ATOM 802 O O . VAL A 1 108 ? 0.924 2.171 7.402 1.00 97.88 108 VAL A O 1
ATOM 805 N N . GLU A 1 109 ? -1.007 1.963 6.304 1.00 97.81 109 GLU A N 1
ATOM 806 C CA . GLU A 1 109 ? -1.851 2.459 7.384 1.00 97.81 109 GLU A CA 1
ATOM 807 C C . GLU A 1 109 ? -3.069 1.572 7.620 1.00 97.81 109 GLU A C 1
ATOM 809 O O . GLU A 1 109 ? -3.485 0.828 6.732 1.00 97.81 109 GLU A O 1
ATOM 814 N N . ALA A 1 110 ? -3.653 1.698 8.811 1.00 98.12 110 ALA A N 1
ATOM 815 C CA . ALA A 1 110 ? -4.955 1.146 9.159 1.00 98.12 110 ALA A CA 1
ATOM 816 C C . ALA A 1 110 ? -5.919 2.268 9.562 1.00 98.12 110 ALA A C 1
ATOM 818 O O . ALA A 1 110 ? -5.613 3.043 10.466 1.00 98.12 110 ALA A O 1
ATOM 819 N N . GLU 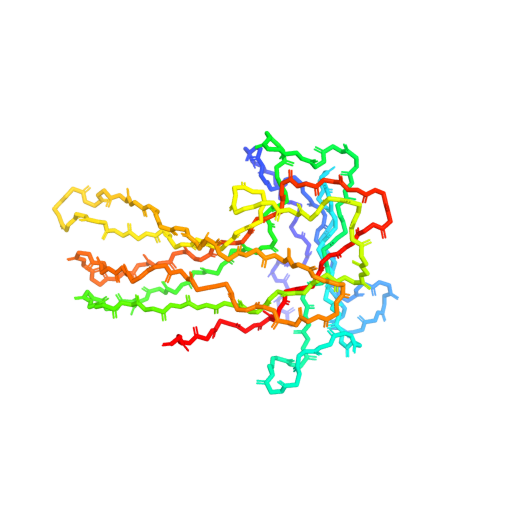A 1 111 ? -7.093 2.328 8.932 1.00 98.19 111 GLU A N 1
ATOM 820 C CA . GLU A 1 111 ? -8.250 3.120 9.366 1.00 98.19 111 GLU A CA 1
ATOM 821 C C . GLU A 1 111 ? -9.220 2.218 10.137 1.00 98.19 111 GLU A C 1
ATOM 823 O O . GLU A 1 111 ? -9.656 1.187 9.620 1.00 98.19 111 GLU A O 1
ATOM 828 N N . TYR A 1 112 ? -9.584 2.612 11.356 1.00 98.00 112 TYR A N 1
ATOM 829 C CA . TYR A 1 112 ? -10.463 1.840 12.239 1.00 98.00 112 TYR A CA 1
ATOM 830 C C . TYR A 1 112 ? -11.394 2.751 13.048 1.00 98.00 112 TYR A C 1
ATOM 832 O O . TYR A 1 112 ? -11.170 3.959 13.156 1.00 98.00 112 TYR A O 1
ATOM 840 N N . ILE A 1 113 ? -12.450 2.174 13.631 1.00 98.00 113 ILE A N 1
ATOM 841 C CA . ILE A 1 113 ? -13.366 2.894 14.527 1.00 98.00 113 ILE A CA 1
ATOM 842 C C . ILE A 1 113 ? -12.676 3.103 15.879 1.00 98.00 113 ILE A C 1
ATOM 844 O O . ILE A 1 113 ? -12.458 2.146 16.619 1.00 98.00 113 ILE A O 1
ATOM 848 N N . SER A 1 114 ? -12.350 4.349 16.213 1.00 97.81 114 SER A N 1
ATOM 849 C CA . SER A 1 114 ? -11.667 4.731 17.456 1.00 97.81 114 SER A CA 1
ATOM 850 C C . SER A 1 114 ? -12.618 5.075 18.598 1.00 97.81 114 SER A C 1
ATOM 852 O O . SER A 1 114 ? -12.191 5.176 19.746 1.00 97.81 114 SER A O 1
ATOM 854 N N . ASN A 1 115 ? -13.909 5.250 18.308 1.00 97.75 115 ASN A N 1
ATOM 855 C CA . ASN A 1 115 ? -14.923 5.558 19.308 1.00 97.75 115 ASN A CA 1
ATOM 856 C C . ASN A 1 115 ? -16.190 4.727 19.069 1.00 97.75 115 ASN A C 1
ATOM 858 O O . ASN A 1 115 ? -16.832 4.860 18.030 1.00 97.75 115 ASN A O 1
ATOM 862 N N . GLY A 1 116 ? -16.565 3.894 20.043 1.00 95.69 116 GLY A N 1
ATOM 863 C CA . GLY A 1 116 ? -17.712 2.985 19.933 1.00 95.69 116 GLY A CA 1
ATOM 864 C C . GLY A 1 116 ? -19.091 3.640 20.063 1.00 95.69 116 GLY A C 1
ATOM 865 O O . GLY A 1 116 ? -20.092 2.968 19.846 1.00 95.69 116 GLY A O 1
ATOM 866 N N . VAL A 1 117 ? -19.156 4.930 20.413 1.00 96.75 117 VAL A N 1
ATOM 867 C CA . VAL A 1 117 ? -20.409 5.688 20.569 1.00 96.75 117 VAL A CA 1
ATOM 868 C C . VAL A 1 117 ? -20.656 6.584 19.359 1.00 96.75 117 VAL A C 1
ATOM 870 O O . VAL A 1 117 ? -21.740 6.572 18.786 1.00 96.75 117 VAL A O 1
ATOM 873 N N . THR A 1 118 ? -19.651 7.365 18.954 1.00 97.38 118 THR A N 1
ATOM 874 C CA . THR A 1 118 ? -19.771 8.297 17.819 1.00 97.38 118 THR A CA 1
ATOM 875 C C . THR A 1 118 ? -19.434 7.653 16.480 1.00 97.38 118 THR A C 1
ATOM 877 O O . THR A 1 118 ? -19.646 8.274 15.441 1.00 97.38 118 THR A O 1
ATOM 880 N N . PHE A 1 119 ? -18.871 6.440 16.497 1.00 94.25 119 PHE A N 1
ATOM 881 C CA . PHE A 1 119 ? -18.296 5.772 15.328 1.00 94.25 119 PHE A CA 1
ATOM 882 C C . PHE A 1 119 ? -17.222 6.609 14.618 1.00 94.25 119 PHE A C 1
ATOM 884 O O . PHE A 1 119 ? -16.973 6.431 13.422 1.00 94.25 119 PHE A O 1
ATOM 891 N N . ALA A 1 120 ? -16.564 7.514 15.356 1.00 97.31 120 ALA A N 1
ATOM 892 C CA . ALA A 1 120 ? -15.416 8.250 14.848 1.00 97.31 120 ALA A CA 1
ATOM 893 C C . ALA A 1 120 ? -14.327 7.273 14.391 1.00 97.31 120 ALA A C 1
ATOM 895 O O . ALA A 1 120 ? -14.113 6.221 15.001 1.00 97.31 120 ALA A O 1
ATOM 896 N N . ARG A 1 121 ? -13.645 7.636 13.305 1.00 97.44 121 ARG A N 1
ATOM 897 C CA . ARG A 1 121 ? -12.546 6.861 12.733 1.00 97.44 121 ARG A CA 1
ATOM 898 C C . ARG A 1 121 ? -11.227 7.568 12.964 1.00 97.44 121 ARG A C 1
ATOM 900 O O . ARG A 1 121 ? -11.181 8.793 13.031 1.00 97.44 121 ARG A O 1
ATOM 907 N N . THR A 1 122 ? -10.163 6.788 13.049 1.00 98.12 122 THR A N 1
ATOM 908 C CA . THR A 1 122 ? -8.793 7.296 13.075 1.00 98.12 122 THR A CA 1
ATOM 909 C C . THR A 1 122 ? -7.898 6.414 12.219 1.00 98.12 122 THR A C 1
ATOM 911 O O . THR A 1 122 ? -8.289 5.304 11.851 1.00 98.12 122 THR A O 1
ATOM 914 N N . THR A 1 123 ? -6.703 6.911 11.924 1.00 98.25 123 THR A N 1
ATOM 915 C CA . THR A 1 123 ? -5.671 6.212 11.161 1.00 98.25 123 THR A CA 1
ATOM 916 C C . THR A 1 123 ? -4.387 6.093 11.968 1.00 98.25 123 THR A C 1
ATOM 918 O O . THR A 1 123 ? -4.011 7.026 12.678 1.00 98.25 123 THR A O 1
ATOM 921 N N . VAL A 1 124 ? -3.689 4.972 11.818 1.00 98.19 124 VAL A N 1
ATOM 922 C CA . VAL A 1 124 ? -2.303 4.787 12.274 1.00 98.19 124 VAL A CA 1
ATOM 923 C C . VAL A 1 124 ? -1.452 4.303 11.105 1.00 98.19 124 VAL A C 1
ATOM 925 O O . VAL A 1 124 ? -1.931 3.509 10.297 1.00 98.19 124 VAL A O 1
ATOM 928 N N . SER A 1 125 ? -0.206 4.764 11.008 1.00 98.44 125 SER A N 1
ATOM 929 C CA . SER A 1 125 ? 0.664 4.510 9.850 1.00 98.44 125 SER A CA 1
ATOM 930 C C . SER A 1 125 ? 2.026 3.972 10.286 1.00 98.44 125 SER A C 1
ATOM 932 O O . SER A 1 125 ? 2.558 4.368 11.323 1.00 98.44 125 SER A O 1
ATOM 934 N N . SER A 1 126 ? 2.596 3.073 9.486 1.00 98.50 126 SER A N 1
ATOM 935 C CA . SER A 1 126 ? 3.950 2.541 9.658 1.00 98.50 126 SER A CA 1
ATOM 936 C C . SER A 1 126 ? 5.018 3.626 9.499 1.00 98.50 126 SER A C 1
ATOM 938 O O . SER A 1 126 ? 4.837 4.554 8.714 1.00 98.50 126 SER A O 1
ATOM 940 N N . THR A 1 127 ? 6.173 3.449 10.144 1.00 98.31 127 THR A N 1
ATOM 941 C CA . THR A 1 127 ? 7.317 4.381 10.064 1.00 98.31 127 THR A CA 1
ATOM 942 C C . THR A 1 127 ? 8.580 3.781 9.442 1.00 98.31 127 THR A C 1
ATOM 944 O O . THR A 1 127 ? 9.602 4.463 9.360 1.00 98.31 127 THR A O 1
ATOM 947 N N . ALA A 1 128 ? 8.529 2.515 9.013 1.00 98.38 128 ALA A N 1
ATOM 948 C CA . ALA A 1 128 ? 9.641 1.856 8.335 1.00 98.38 128 ALA A CA 1
ATOM 949 C C . ALA A 1 128 ? 10.011 2.583 7.030 1.00 98.38 128 ALA A C 1
ATOM 951 O O . ALA A 1 128 ? 9.177 3.238 6.406 1.00 98.38 128 ALA A O 1
ATOM 952 N N . VAL A 1 129 ? 11.272 2.454 6.618 1.00 98.25 129 VAL A N 1
ATOM 953 C CA . VAL A 1 129 ? 11.801 3.050 5.385 1.00 98.25 129 VAL A CA 1
ATOM 954 C C . VAL A 1 129 ? 12.644 2.034 4.627 1.00 98.25 129 VAL A C 1
ATOM 956 O O . VAL A 1 129 ? 13.190 1.100 5.215 1.00 98.25 129 VAL A O 1
ATOM 959 N N . LEU A 1 130 ? 12.763 2.228 3.316 1.00 98.38 130 LEU A N 1
ATOM 960 C CA . LEU A 1 130 ? 13.699 1.475 2.486 1.00 98.38 130 LEU A CA 1
ATOM 961 C C . LEU A 1 130 ? 15.086 2.126 2.552 1.00 98.38 130 LEU A C 1
ATOM 963 O O . LEU A 1 130 ? 15.200 3.350 2.559 1.00 98.38 130 LEU A O 1
ATOM 967 N N . SER A 1 131 ? 16.134 1.305 2.567 1.00 97.25 131 SER A N 1
ATOM 968 C CA . SER A 1 131 ? 17.534 1.757 2.580 1.00 97.25 131 SER A CA 1
ATOM 969 C C . SER A 1 131 ? 18.393 1.137 1.477 1.00 97.25 131 SER A C 1
ATOM 971 O O . SER A 1 131 ? 19.531 1.557 1.278 1.00 97.25 131 SER A O 1
ATOM 973 N N . ASP A 1 132 ? 17.868 0.137 0.768 1.00 97.44 132 ASP A N 1
ATOM 974 C CA . ASP A 1 132 ? 18.540 -0.529 -0.342 1.00 97.44 132 ASP A CA 1
ATOM 975 C C . ASP A 1 132 ? 17.541 -0.956 -1.440 1.00 97.44 132 ASP A C 1
ATOM 977 O O . ASP A 1 132 ? 16.322 -0.833 -1.289 1.00 97.44 132 ASP A O 1
ATOM 981 N N . GLY A 1 133 ? 18.077 -1.422 -2.570 1.00 95.12 133 GLY A N 1
ATOM 982 C CA . GLY A 1 133 ? 17.329 -1.761 -3.781 1.00 95.12 133 GLY A CA 1
ATOM 983 C C . GLY A 1 133 ? 16.891 -3.220 -3.916 1.00 95.12 133 GLY A C 1
ATOM 984 O O . GLY A 1 133 ? 16.532 -3.617 -5.017 1.00 95.12 133 GLY A O 1
ATOM 985 N N . SER A 1 134 ? 17.012 -4.046 -2.874 1.00 94.56 134 SER A N 1
ATOM 986 C CA . SER A 1 134 ? 16.889 -5.509 -3.005 1.00 94.56 134 SER A CA 1
ATOM 987 C C . SER A 1 134 ? 16.232 -6.217 -1.817 1.00 94.56 134 SER A C 1
ATOM 989 O O . SER A 1 134 ? 15.650 -7.293 -1.986 1.00 94.56 134 SER A O 1
ATOM 991 N N . THR A 1 135 ? 16.285 -5.621 -0.629 1.00 97.75 135 THR A N 1
ATOM 992 C CA . THR A 1 135 ? 15.788 -6.203 0.615 1.00 97.75 135 THR A CA 1
ATOM 993 C C . THR A 1 135 ? 14.291 -5.965 0.769 1.00 97.75 135 THR A C 1
ATOM 995 O O . THR A 1 135 ? 13.795 -4.850 0.620 1.00 97.75 135 THR A O 1
ATOM 998 N N . TRP A 1 136 ? 13.564 -7.025 1.123 1.00 98.19 136 TRP A N 1
ATOM 999 C CA . TRP A 1 136 ? 12.184 -6.927 1.588 1.00 98.19 136 TRP A CA 1
ATOM 1000 C C . TRP A 1 136 ? 12.160 -6.432 3.036 1.00 98.19 136 TRP A C 1
ATOM 1002 O O . TRP A 1 136 ? 12.533 -7.161 3.952 1.00 98.19 136 TRP A O 1
ATOM 1012 N N . VAL A 1 137 ? 11.701 -5.202 3.238 1.00 98.31 137 VAL A N 1
ATOM 1013 C CA . VAL A 1 137 ? 11.567 -4.553 4.545 1.00 98.31 137 VAL A CA 1
ATOM 1014 C C . VAL A 1 137 ? 10.128 -4.684 5.029 1.00 98.31 137 VAL A C 1
ATOM 1016 O O . VAL A 1 137 ? 9.190 -4.499 4.257 1.00 98.31 137 VAL A O 1
ATOM 1019 N N . GLN A 1 138 ? 9.941 -5.003 6.306 1.00 98.00 138 GLN A N 1
ATOM 1020 C CA . GLN A 1 138 ? 8.618 -5.101 6.916 1.00 98.00 138 GLN A CA 1
ATOM 1021 C C . GLN A 1 138 ? 8.103 -3.713 7.313 1.00 98.00 138 GLN A C 1
ATOM 1023 O O . GLN A 1 138 ? 8.740 -2.998 8.084 1.00 98.00 138 GLN A O 1
ATOM 1028 N N . PHE A 1 139 ? 6.927 -3.346 6.812 1.00 98.44 139 PHE A N 1
ATOM 1029 C CA . PHE A 1 139 ? 6.208 -2.130 7.175 1.00 98.44 139 PHE A CA 1
ATOM 1030 C C . PHE A 1 139 ? 5.118 -2.495 8.176 1.00 98.44 139 PHE A C 1
ATOM 1032 O O . PHE A 1 139 ? 4.009 -2.877 7.801 1.00 98.44 139 PHE A O 1
ATOM 1039 N N . THR A 1 140 ? 5.464 -2.414 9.459 1.00 98.06 140 THR A N 1
ATOM 1040 C CA . THR A 1 140 ? 4.548 -2.709 10.564 1.00 98.06 140 THR A CA 1
ATOM 1041 C C . THR A 1 140 ? 3.724 -1.483 10.919 1.00 98.06 140 THR A C 1
ATOM 1043 O O . THR A 1 140 ? 4.269 -0.418 11.215 1.00 98.06 140 THR A O 1
ATOM 1046 N N . ILE A 1 141 ? 2.402 -1.635 10.876 1.00 98.19 141 ILE A N 1
ATOM 1047 C CA . ILE A 1 141 ? 1.466 -0.641 11.390 1.00 98.19 141 ILE A CA 1
ATOM 1048 C C . ILE A 1 141 ? 1.553 -0.691 12.924 1.00 98.19 141 ILE A C 1
ATOM 1050 O O . ILE A 1 141 ? 1.473 -1.790 13.476 1.00 98.19 141 ILE A O 1
ATOM 1054 N N . PRO A 1 142 ? 1.712 0.449 13.626 1.00 97.50 142 PRO A N 1
ATOM 1055 C CA . PRO A 1 142 ? 1.678 0.473 15.086 1.00 97.50 142 PRO A CA 1
ATOM 1056 C C . PRO A 1 142 ? 0.420 -0.209 15.624 1.00 97.50 142 PRO A C 1
ATOM 1058 O O . PRO A 1 142 ? -0.640 -0.107 15.004 1.00 97.50 142 PRO A O 1
ATOM 1061 N N . GLU A 1 143 ? 0.528 -0.880 16.772 1.00 97.56 143 GLU A N 1
ATOM 1062 C CA . GLU A 1 143 ? -0.618 -1.557 17.381 1.00 97.56 143 GLU A CA 1
ATOM 1063 C C . GLU A 1 143 ? -1.813 -0.602 17.509 1.00 97.56 143 GLU A C 1
ATOM 1065 O O . GLU A 1 143 ? -1.683 0.542 17.951 1.00 97.56 143 GLU A O 1
ATOM 1070 N N . PHE A 1 144 ? -2.990 -1.085 17.122 1.00 97.62 144 PHE A N 1
ATOM 1071 C CA . PHE A 1 144 ? -4.239 -0.348 17.250 1.00 97.62 144 PHE A CA 1
ATOM 1072 C C . PHE A 1 144 ? -5.345 -1.252 17.780 1.00 97.62 144 PHE A C 1
ATOM 1074 O O . PHE A 1 144 ? -5.327 -2.464 17.590 1.00 97.62 144 PHE A O 1
ATOM 1081 N N . THR A 1 145 ? -6.332 -0.660 18.448 1.00 98.19 145 THR A N 1
ATOM 1082 C CA . THR A 1 145 ? -7.488 -1.386 18.985 1.00 98.19 145 THR A CA 1
ATOM 1083 C C . THR A 1 145 ? -8.772 -0.712 18.509 1.00 98.19 145 THR A C 1
ATOM 1085 O O . THR A 1 145 ? -9.040 0.425 18.910 1.00 98.19 145 THR A O 1
ATOM 1088 N N . PRO A 1 146 ? -9.579 -1.374 17.661 1.00 98.38 146 PRO A N 1
ATOM 1089 C CA . PRO A 1 146 ? -10.924 -0.914 17.350 1.00 98.38 146 PRO A CA 1
ATOM 1090 C C . PRO A 1 146 ? -11.776 -0.805 18.618 1.00 98.38 146 PRO A C 1
ATOM 1092 O O . PRO A 1 146 ? -11.778 -1.707 19.450 1.00 98.38 146 PRO A O 1
ATOM 1095 N N . ALA A 1 147 ? -12.530 0.283 18.764 1.00 98.12 147 ALA A N 1
ATOM 1096 C CA . ALA A 1 147 ? -13.419 0.477 19.912 1.00 98.12 147 ALA A CA 1
ATOM 1097 C C .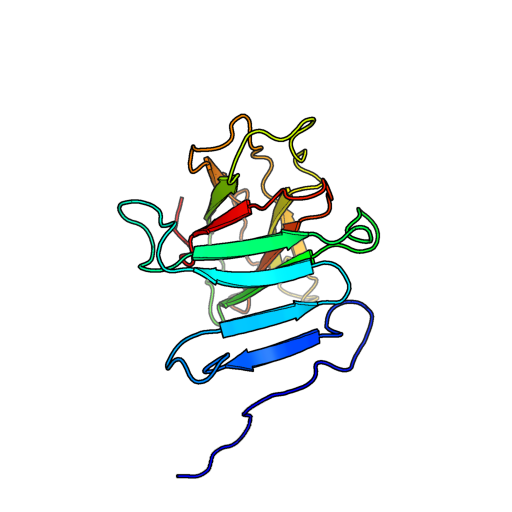 ALA A 1 147 ? -14.650 -0.447 19.874 1.00 98.12 147 ALA A C 1
ATOM 1099 O O . ALA A 1 147 ? -15.299 -0.668 20.894 1.00 98.12 147 ALA A O 1
ATOM 1100 N N . VAL A 1 148 ? -14.980 -0.969 18.692 1.00 97.19 148 VAL A N 1
ATOM 1101 C CA . VAL A 1 148 ? -16.047 -1.943 18.440 1.00 97.19 148 VAL A CA 1
ATOM 1102 C C . VAL A 1 148 ? -15.590 -2.906 17.353 1.00 97.19 148 VAL A C 1
ATOM 1104 O O . VAL A 1 148 ? -14.756 -2.549 16.519 1.00 97.19 148 VAL A O 1
ATOM 1107 N N . ALA A 1 149 ? -16.152 -4.115 17.345 1.00 97.19 149 ALA A N 1
ATOM 1108 C CA . ALA A 1 149 ? -15.908 -5.046 16.256 1.00 97.19 149 ALA A CA 1
ATOM 1109 C C . ALA A 1 149 ? -16.468 -4.477 14.943 1.00 97.19 149 ALA A C 1
ATOM 1111 O O . ALA A 1 149 ? -17.591 -3.968 14.916 1.00 97.19 149 ALA A O 1
ATOM 1112 N N . GLY A 1 150 ? -15.699 -4.550 13.858 1.00 93.94 150 GLY A N 1
ATOM 1113 C CA . GLY A 1 150 ? -16.137 -3.984 12.588 1.00 93.94 150 GLY A CA 1
ATOM 1114 C C . GLY A 1 150 ? -15.048 -3.892 11.533 1.00 93.94 150 GLY A C 1
ATOM 1115 O O . GLY A 1 150 ? -14.110 -4.687 11.501 1.00 93.94 150 GLY A O 1
ATOM 1116 N N . HIS A 1 151 ? -15.220 -2.925 10.633 1.00 92.56 151 HIS A N 1
ATOM 1117 C CA . HIS A 1 151 ? -14.348 -2.768 9.479 1.00 92.56 151 HIS A CA 1
ATOM 1118 C C . HIS A 1 151 ? -13.019 -2.127 9.872 1.00 92.56 151 HIS A C 1
ATOM 1120 O O . HIS A 1 151 ? -12.999 -1.086 10.535 1.00 92.56 151 HIS A O 1
ATOM 1126 N N . VAL A 1 152 ? -11.930 -2.696 9.366 1.00 95.81 152 VAL A N 1
ATOM 1127 C CA . VAL A 1 152 ? -10.619 -2.046 9.325 1.00 95.81 152 VAL A CA 1
ATOM 1128 C C . VAL A 1 152 ? -10.160 -1.997 7.877 1.00 95.81 152 VAL A C 1
ATOM 1130 O O . VAL A 1 152 ? -10.222 -3.004 7.169 1.00 95.81 152 VAL A O 1
ATOM 1133 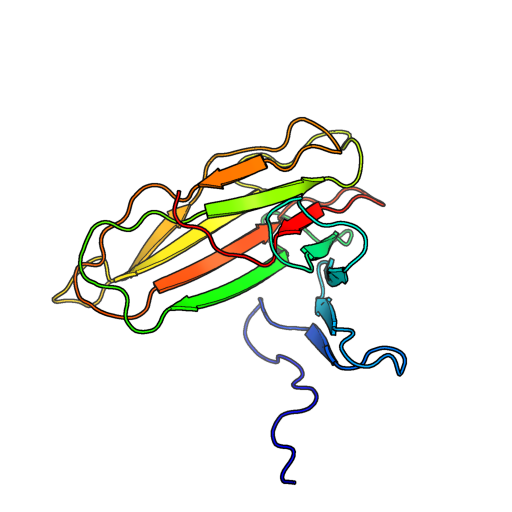N N . ARG A 1 153 ? -9.727 -0.816 7.430 1.00 96.12 153 ARG A N 1
ATOM 1134 C CA . ARG A 1 153 ? -9.183 -0.614 6.084 1.00 96.12 153 ARG A CA 1
ATOM 1135 C C . ARG A 1 153 ? -7.680 -0.455 6.157 1.00 96.12 153 ARG A C 1
ATOM 1137 O O . ARG A 1 153 ? -7.200 0.475 6.796 1.00 96.12 153 ARG A O 1
ATOM 1144 N N . TYR A 1 154 ? -6.966 -1.322 5.462 1.00 94.94 154 TYR A N 1
ATOM 1145 C CA . TYR A 1 154 ? -5.529 -1.245 5.276 1.00 94.94 154 TYR A CA 1
ATOM 1146 C C . TYR A 1 154 ? -5.233 -0.605 3.928 1.00 94.94 154 TYR A C 1
ATOM 1148 O O . TYR A 1 154 ? -5.766 -1.046 2.908 1.00 94.94 154 TYR A O 1
ATOM 1156 N N . ARG A 1 155 ? -4.392 0.426 3.915 1.00 96.00 155 ARG A N 1
ATOM 1157 C CA . ARG A 1 155 ? -4.001 1.140 2.693 1.00 96.00 155 ARG A CA 1
ATOM 1158 C C . ARG A 1 155 ? -2.492 1.281 2.650 1.00 96.00 155 ARG A C 1
ATOM 1160 O O . ARG A 1 155 ? -1.880 1.513 3.687 1.00 96.00 155 ARG A O 1
ATOM 1167 N N . ALA A 1 156 ? -1.901 1.174 1.469 1.00 95.38 156 ALA A N 1
ATOM 1168 C CA . ALA A 1 156 ? -0.497 1.515 1.260 1.00 95.38 156 ALA A CA 1
ATOM 1169 C C . ALA A 1 156 ? -0.366 2.608 0.209 1.00 95.38 156 ALA A C 1
ATOM 1171 O O . ALA A 1 156 ? -1.119 2.630 -0.767 1.00 95.38 156 ALA A O 1
ATOM 1172 N N . TYR A 1 157 ? 0.602 3.495 0.408 1.00 97.50 157 TYR A N 1
ATOM 1173 C CA . TYR A 1 157 ? 0.810 4.650 -0.454 1.00 97.50 157 TYR A CA 1
ATOM 1174 C C . TYR A 1 157 ? 2.262 4.780 -0.876 1.00 97.50 157 TYR A C 1
ATOM 1176 O O . TYR A 1 157 ? 3.159 4.575 -0.064 1.00 97.50 157 TYR A O 1
ATOM 1184 N N . LEU A 1 158 ? 2.469 5.214 -2.117 1.00 98.06 158 LEU A N 1
ATOM 1185 C CA . LEU A 1 158 ? 3.726 5.777 -2.596 1.00 98.06 158 LEU A CA 1
ATOM 1186 C C . LEU A 1 158 ? 3.470 7.217 -3.047 1.00 98.06 158 LEU A C 1
ATOM 1188 O O . LEU A 1 158 ? 2.588 7.475 -3.859 1.00 98.06 158 LEU A O 1
ATOM 1192 N N . LYS A 1 159 ? 4.240 8.160 -2.512 1.00 97.88 159 LYS A N 1
ATOM 1193 C CA . LYS A 1 159 ? 4.113 9.603 -2.756 1.00 97.88 159 LYS A CA 1
ATOM 1194 C C . LYS A 1 159 ? 5.381 10.223 -3.336 1.00 97.88 159 LYS A C 1
ATOM 1196 O O . LYS A 1 159 ? 5.552 11.440 -3.285 1.00 97.88 159 LYS A O 1
ATOM 1201 N N . LYS A 1 160 ? 6.280 9.388 -3.857 1.00 97.38 160 LYS A N 1
ATOM 1202 C CA . LYS A 1 160 ? 7.563 9.795 -4.427 1.00 97.38 160 LYS A CA 1
ATOM 1203 C C . LYS A 1 160 ? 7.722 9.250 -5.834 1.00 97.38 160 LYS A C 1
ATOM 1205 O O . LYS A 1 160 ? 7.430 8.082 -6.084 1.00 97.38 160 LYS A O 1
ATOM 1210 N N . TYR A 1 161 ? 8.231 10.102 -6.711 1.00 97.62 161 TYR A N 1
ATOM 1211 C CA . TYR A 1 161 ? 8.632 9.753 -8.062 1.00 97.62 161 TYR A CA 1
ATOM 1212 C C . TYR A 1 161 ? 10.149 9.846 -8.209 1.00 97.62 161 TYR A C 1
ATOM 1214 O O . TYR A 1 161 ? 10.769 10.817 -7.777 1.00 97.62 161 TYR A O 1
ATOM 1222 N N . GLU A 1 162 ? 10.719 8.856 -8.880 1.00 97.06 162 GLU A N 1
ATOM 1223 C CA . GLU A 1 162 ? 12.027 8.928 -9.515 1.00 97.06 162 GLU A CA 1
ATOM 1224 C C . GLU A 1 162 ? 11.924 8.132 -10.820 1.00 97.06 162 GLU A C 1
ATOM 1226 O O . GLU A 1 162 ? 11.325 7.054 -10.843 1.00 97.06 162 GLU A O 1
ATOM 1231 N N . ALA A 1 163 ? 12.446 8.685 -11.917 1.00 96.19 163 ALA A N 1
ATOM 1232 C CA . ALA A 1 163 ? 12.315 8.068 -13.233 1.00 96.19 163 ALA A CA 1
ATOM 1233 C C . ALA A 1 163 ? 12.892 6.644 -13.233 1.00 96.19 163 ALA A C 1
ATOM 1235 O O . ALA A 1 163 ? 13.947 6.402 -12.649 1.00 96.19 163 ALA A O 1
ATOM 1236 N N . GLU A 1 164 ? 12.189 5.714 -13.887 1.00 94.31 164 GLU A N 1
ATOM 1237 C CA . GLU A 1 164 ? 12.583 4.299 -14.009 1.00 94.31 164 GLU A CA 1
ATOM 1238 C C . GLU A 1 164 ? 12.700 3.541 -12.673 1.00 94.31 164 GLU A C 1
ATOM 1240 O O . GLU A 1 164 ? 13.140 2.390 -12.644 1.00 94.31 164 GLU A O 1
ATOM 1245 N N . LYS A 1 165 ? 12.288 4.148 -11.552 1.00 96.88 165 LYS A N 1
ATOM 1246 C CA . LYS A 1 165 ? 12.212 3.462 -10.264 1.00 96.88 165 LYS A CA 1
ATOM 1247 C C . LYS A 1 165 ? 10.854 2.836 -10.059 1.00 96.88 165 LYS A C 1
ATOM 1249 O O . LYS A 1 165 ? 9.843 3.304 -10.565 1.00 96.88 165 LYS A O 1
ATOM 1254 N N . LYS A 1 166 ? 10.857 1.766 -9.273 1.00 97.19 166 LYS A N 1
ATOM 1255 C CA . LYS A 1 166 ? 9.663 1.057 -8.838 1.00 97.19 166 LYS A CA 1
ATOM 1256 C C . LYS A 1 166 ? 9.894 0.409 -7.484 1.00 97.19 166 LYS A C 1
ATOM 1258 O O . LYS A 1 166 ? 11.037 0.214 -7.048 1.00 97.19 166 LYS A O 1
ATOM 1263 N N . ILE A 1 167 ? 8.792 0.101 -6.821 1.00 98.50 167 ILE A N 1
ATOM 1264 C CA . ILE A 1 167 ? 8.774 -0.720 -5.613 1.00 98.50 167 ILE A CA 1
ATOM 1265 C C . ILE A 1 167 ? 7.919 -1.955 -5.857 1.00 98.50 167 ILE A C 1
ATOM 1267 O O . ILE A 1 167 ? 7.112 -2.002 -6.785 1.00 98.50 167 ILE A O 1
ATOM 1271 N N . TYR A 1 168 ? 8.081 -2.937 -4.988 1.00 98.50 168 TYR A N 1
ATOM 1272 C CA . TYR A 1 168 ? 7.236 -4.109 -4.933 1.00 98.50 168 TYR A CA 1
ATOM 1273 C C . TYR A 1 168 ? 6.673 -4.264 -3.537 1.00 98.50 168 TYR A C 1
ATOM 1275 O O . TYR A 1 168 ? 7.398 -4.112 -2.555 1.00 98.50 168 TYR A O 1
ATOM 1283 N N . VAL A 1 169 ? 5.395 -4.606 -3.461 1.00 97.69 169 VAL A N 1
ATOM 1284 C CA . VAL A 1 169 ? 4.691 -4.891 -2.212 1.00 97.69 169 VAL A CA 1
ATOM 1285 C C . VAL A 1 169 ? 4.270 -6.355 -2.219 1.00 97.69 169 VAL A C 1
ATOM 1287 O O . VAL A 1 169 ? 3.640 -6.810 -3.172 1.00 97.69 169 VAL A O 1
ATOM 1290 N N . ASP A 1 170 ? 4.638 -7.110 -1.188 1.00 96.62 170 ASP A N 1
ATOM 1291 C CA . ASP A 1 170 ? 4.201 -8.497 -1.010 1.00 96.62 170 ASP A CA 1
ATOM 1292 C C . ASP A 1 170 ? 2.672 -8.514 -0.919 1.00 96.62 170 ASP A C 1
ATOM 1294 O O . ASP A 1 170 ? 2.091 -7.779 -0.122 1.00 96.62 170 ASP A O 1
ATOM 1298 N N . ASN A 1 171 ? 1.995 -9.322 -1.739 1.00 89.62 171 ASN A N 1
ATOM 1299 C CA . ASN A 1 171 ? 0.530 -9.345 -1.778 1.00 89.62 171 ASN A CA 1
ATOM 1300 C C . ASN A 1 171 ? -0.051 -10.210 -0.642 1.00 89.62 171 ASN A C 1
ATOM 1302 O O . ASN A 1 171 ? -0.882 -11.092 -0.859 1.00 89.62 171 ASN A O 1
ATOM 1306 N N . MET A 1 172 ? 0.458 -10.002 0.571 1.00 89.50 172 MET A N 1
ATOM 1307 C CA . MET A 1 172 ? 0.098 -10.721 1.783 1.00 89.50 172 MET A CA 1
ATOM 1308 C C . MET A 1 172 ? 0.153 -9.761 2.967 1.00 89.50 172 MET A C 1
ATOM 1310 O O . MET A 1 172 ? 1.213 -9.235 3.309 1.00 89.50 172 MET A O 1
ATOM 1314 N N . LEU A 1 173 ? -0.990 -9.580 3.624 1.00 88.19 173 LEU A N 1
ATOM 1315 C CA . LEU A 1 173 ? -1.035 -8.967 4.943 1.00 88.19 173 LEU A CA 1
ATOM 1316 C C . LEU A 1 173 ? -0.629 -10.023 5.977 1.00 88.19 173 LEU A C 1
ATOM 1318 O O . LEU A 1 173 ? -1.195 -11.118 5.999 1.00 88.19 173 LEU A O 1
ATOM 1322 N N . VAL A 1 174 ? 0.340 -9.708 6.833 1.00 89.31 174 VAL A N 1
ATOM 1323 C CA . VAL A 1 174 ? 0.807 -10.615 7.889 1.00 89.31 174 VAL A CA 1
ATOM 1324 C C . VAL A 1 174 ? 0.553 -10.015 9.265 1.00 89.31 174 VAL A C 1
ATOM 1326 O O . VAL A 1 174 ? 0.552 -8.793 9.431 1.00 89.31 174 VAL A O 1
ATOM 1329 N N . SER A 1 175 ? 0.344 -10.876 10.259 1.00 85.06 175 SER A N 1
ATOM 1330 C CA . SER A 1 175 ? 0.427 -10.446 11.659 1.00 85.06 175 SER A CA 1
ATOM 1331 C C . SER A 1 175 ? 1.904 -10.243 11.986 1.00 85.06 175 SER A C 1
ATOM 1333 O O . SER A 1 175 ? 2.717 -11.082 11.590 1.00 85.06 175 SER A O 1
ATOM 1335 N N . ALA A 1 176 ? 2.247 -9.115 12.605 1.00 69.94 176 ALA A N 1
ATOM 1336 C CA . ALA A 1 176 ? 3.626 -8.836 13.003 1.00 69.94 176 ALA A CA 1
ATOM 1337 C C . ALA A 1 176 ? 3.957 -9.434 14.374 1.00 69.94 176 ALA A C 1
ATOM 1339 O O . ALA A 1 176 ? 3.013 -9.625 15.177 1.00 69.94 176 ALA A O 1
#

Foldseek 3Di:
DDDDDQWDQDDDDQARRWTWHACPPVNHGWIWIGDPFWIWTWAQPDADDVFDSTWTKIGTDPPQALVRKHFNDKDKDFWAAQDKAKKKWWKAKQFDDPDWDFQSQKWKKKWAQPDPPVSDIDMFIFGDTYDGHRDTDIGMTPIDGHNHTGMMMMIIIHRDDDPPIIMIIGPDMDGD

Secondary structure (DSSP, 8-state):
-----S---B-STTT--BEEEESGGG-TT-EEEEETTEEEEEESSS--TTS-S-EEEEEE-TT-BTTB-EEEEEEEEEEE-SS-B--EEEEEESS--SSPPPTTTEEEEEEEE--TTT--EEEEE------SSS--EEEEPPPB--SSSEEEEEEEEE----TT--EEEES--B--